Protein AF-A0A376TII8-F1 (afdb_monomer_lite)

Foldseek 3Di:
DDDDFWQDADDDPPDPDDTDDDDDDDDPQACPPQNHQQNVPDQWDADPNFTWGFGGGNHTDIHGDQVVLVDPVPDDPVVVVPDCSNDPPD

InterPro domains:
  IPR007400 PrpF-like [PF04303] (4-84)
  IPR007400 PrpF-like [PTHR43709] (4-85)

Organism: Escherichia coli (NCBI:txid562)

pLDDT: mean 91.46, std 10.82, range [50.81, 98.69]

Radius of gyration: 18.97 Å; chains: 1; bounding box: 50×27×41 Å

Structure (mmCIF, N/CA/C/O backbone):
data_AF-A0A376TII8-F1
#
_entry.id   AF-A0A376TII8-F1
#
loop_
_atom_site.group_PDB
_atom_site.id
_atom_site.type_symbol
_atom_site.label_atom_id
_atom_site.label_alt_id
_atom_site.label_comp_id
_atom_site.label_asym_id
_atom_site.label_entity_id
_atom_site.label_seq_id
_atom_site.pdbx_PDB_ins_code
_atom_site.Cartn_x
_atom_site.Cartn_y
_atom_site.Cartn_z
_atom_site.occupancy
_atom_site.B_iso_or_equiv
_atom_site.auth_seq_id
_atom_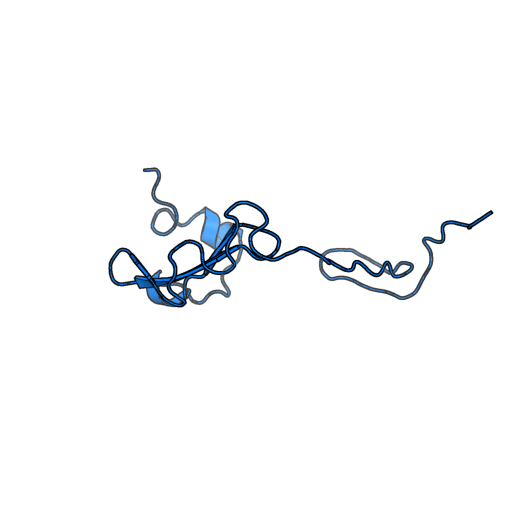site.auth_comp_id
_atom_site.auth_asym_id
_atom_site.auth_atom_id
_atom_site.pdbx_PDB_model_num
ATOM 1 N N . MET A 1 1 ? 29.897 15.139 -19.581 1.00 50.81 1 MET A N 1
ATOM 2 C CA . MET A 1 1 ? 28.522 14.999 -20.100 1.00 50.81 1 MET A CA 1
ATOM 3 C C . MET A 1 1 ? 28.024 13.647 -19.634 1.00 50.81 1 MET A C 1
ATOM 5 O O . MET A 1 1 ? 28.701 12.666 -19.904 1.00 50.81 1 MET A O 1
ATOM 9 N N . VAL A 1 2 ? 26.949 13.601 -18.848 1.00 62.84 2 VAL A N 1
ATOM 10 C CA . VAL A 1 2 ? 26.321 12.327 -18.474 1.00 62.84 2 VAL A CA 1
ATOM 11 C C . VAL A 1 2 ? 25.355 11.989 -19.600 1.00 62.84 2 VAL A C 1
ATOM 13 O O . VAL A 1 2 ? 24.516 12.821 -19.943 1.00 62.84 2 VAL A O 1
ATOM 16 N N . LEU A 1 3 ? 25.542 10.835 -20.234 1.00 82.56 3 LEU A N 1
ATOM 17 C CA . LEU A 1 3 ? 24.616 10.345 -21.246 1.00 82.56 3 LEU A CA 1
ATOM 18 C C . LEU A 1 3 ? 23.401 9.758 -20.521 1.00 82.56 3 LEU A C 1
ATOM 20 O O . LEU A 1 3 ? 23.564 9.023 -19.548 1.00 82.56 3 LEU A O 1
ATOM 24 N N . VAL A 1 4 ? 22.202 10.105 -20.976 1.00 91.69 4 VAL A N 1
ATOM 25 C CA . VAL A 1 4 ? 20.985 9.405 -20.561 1.00 91.69 4 VAL A CA 1
ATOM 26 C C . VAL A 1 4 ? 20.891 8.143 -21.408 1.00 91.69 4 VAL A C 1
ATOM 28 O O . VAL A 1 4 ? 20.908 8.242 -22.632 1.00 91.69 4 VAL A O 1
ATOM 31 N N . GLU A 1 5 ? 20.816 6.988 -20.755 1.00 93.88 5 GLU A N 1
ATOM 32 C CA . GLU A 1 5 ? 20.638 5.689 -21.401 1.00 93.88 5 GLU A CA 1
ATOM 33 C C . GLU A 1 5 ? 19.228 5.177 -21.111 1.00 93.88 5 GLU A C 1
ATOM 35 O O . GLU A 1 5 ? 18.783 5.208 -19.962 1.00 93.88 5 GLU A O 1
ATOM 40 N N . TYR A 1 6 ? 18.531 4.728 -22.150 1.00 94.94 6 TYR A N 1
ATOM 41 C CA . TYR A 1 6 ? 17.185 4.167 -22.032 1.00 94.94 6 TYR A CA 1
ATOM 42 C C . TYR A 1 6 ? 17.176 2.665 -22.312 1.00 94.94 6 TYR A C 1
ATOM 44 O O . TYR A 1 6 ? 16.298 1.965 -21.805 1.00 94.94 6 TYR A O 1
ATOM 52 N N . GLU A 1 7 ? 18.141 2.148 -23.072 1.00 96.56 7 GLU A N 1
ATOM 53 C CA . GLU A 1 7 ? 18.231 0.726 -23.377 1.00 96.56 7 GLU A CA 1
ATOM 54 C C . GLU A 1 7 ? 18.845 -0.051 -22.207 1.00 96.56 7 GLU A C 1
ATOM 56 O O . GLU A 1 7 ? 19.820 0.354 -21.575 1.00 96.56 7 GLU A O 1
ATOM 61 N N . GLY A 1 8 ? 18.258 -1.202 -21.893 1.00 95.50 8 GLY A N 1
ATOM 62 C CA . GLY A 1 8 ? 18.710 -2.052 -20.800 1.00 95.50 8 GLY A CA 1
ATOM 63 C C . GLY A 1 8 ? 17.796 -3.250 -20.592 1.00 95.50 8 GLY A C 1
ATOM 64 O O . GLY A 1 8 ? 16.852 -3.475 -21.349 1.00 95.50 8 GLY A O 1
ATOM 65 N N . SER A 1 9 ? 18.092 -4.041 -19.564 1.00 97.69 9 SER A N 1
ATOM 66 C CA . SER A 1 9 ? 17.419 -5.314 -19.284 1.00 97.69 9 SER A CA 1
ATOM 67 C C . SER A 1 9 ? 16.478 -5.276 -18.077 1.00 97.69 9 SER A C 1
ATOM 69 O O . SER A 1 9 ? 15.900 -6.307 -17.730 1.00 97.69 9 SER A O 1
ATOM 71 N N . ALA A 1 10 ? 16.301 -4.121 -17.427 1.00 97.81 10 ALA A N 1
ATOM 72 C CA . ALA A 1 10 ? 15.372 -3.996 -16.312 1.00 97.81 10 ALA A CA 1
ATOM 73 C C . ALA A 1 10 ? 13.924 -4.070 -16.816 1.00 97.81 10 ALA A C 1
ATOM 75 O O . ALA A 1 10 ? 13.590 -3.521 -17.866 1.00 97.81 10 ALA A O 1
ATOM 76 N N . ARG A 1 11 ? 13.062 -4.739 -16.049 1.00 98.00 11 ARG A N 1
ATOM 77 C CA . ARG A 1 11 ? 11.636 -4.912 -16.342 1.00 98.00 11 ARG A CA 1
ATOM 78 C C . ARG A 1 11 ? 10.820 -4.525 -15.115 1.00 98.00 11 ARG A C 1
ATOM 80 O O . ARG A 1 11 ? 11.202 -4.872 -14.000 1.00 98.00 11 ARG A O 1
ATOM 87 N N . ILE A 1 12 ? 9.693 -3.857 -15.336 1.00 97.62 12 ILE A N 1
ATOM 88 C CA . ILE A 1 12 ? 8.692 -3.550 -14.309 1.00 97.62 12 ILE A CA 1
ATOM 89 C C . ILE A 1 12 ? 7.326 -4.038 -14.786 1.00 97.62 12 ILE A C 1
ATOM 91 O O . ILE A 1 12 ? 7.041 -4.027 -15.986 1.00 97.62 12 ILE A O 1
ATOM 95 N N . ASP A 1 13 ? 6.489 -4.500 -13.865 1.00 96.38 13 ASP A N 1
ATOM 96 C CA . ASP A 1 13 ? 5.143 -4.940 -14.219 1.00 96.38 13 ASP A CA 1
ATOM 97 C C . ASP A 1 13 ? 4.279 -3.752 -14.670 1.00 96.38 13 ASP A C 1
ATOM 99 O O . ASP A 1 13 ? 4.452 -2.622 -14.216 1.00 96.38 13 ASP A O 1
ATOM 103 N N . GLY A 1 14 ? 3.379 -4.002 -15.625 1.00 94.94 14 GLY A N 1
ATOM 104 C CA . GLY A 1 14 ? 2.564 -2.965 -16.269 1.00 94.94 14 GLY A CA 1
ATOM 105 C C . GLY A 1 14 ? 3.212 -2.279 -17.481 1.00 94.94 14 GLY A C 1
ATOM 106 O O . GLY A 1 14 ? 2.516 -1.563 -18.197 1.00 94.94 14 GLY A O 1
ATOM 107 N N . VAL A 1 15 ? 4.497 -2.528 -17.773 1.00 97.44 15 VAL A N 1
ATOM 108 C CA . VAL A 1 15 ? 5.205 -1.942 -18.928 1.00 97.44 15 VAL A CA 1
ATOM 109 C C . VAL A 1 15 ? 5.758 -3.039 -19.856 1.00 97.44 15 VAL A C 1
ATOM 111 O O . VAL A 1 15 ? 6.485 -3.919 -19.392 1.00 97.44 15 VAL A O 1
ATOM 114 N N . PRO A 1 16 ? 5.439 -3.031 -21.168 1.00 97.62 16 PRO A N 1
ATOM 115 C CA . PRO A 1 16 ? 6.025 -3.966 -22.131 1.00 97.62 16 PRO A CA 1
ATOM 116 C C . PRO A 1 16 ? 7.528 -3.737 -22.361 1.00 97.62 16 PRO A C 1
ATOM 118 O O . PRO A 1 16 ? 7.978 -2.599 -22.460 1.00 97.62 16 PRO A O 1
ATOM 121 N N . GLY A 1 17 ? 8.287 -4.821 -22.554 1.00 97.31 17 GLY A N 1
ATOM 122 C CA . GLY A 1 17 ? 9.713 -4.763 -22.904 1.00 97.31 17 GLY A CA 1
ATOM 123 C C . GLY A 1 17 ? 10.652 -4.571 -21.707 1.00 97.31 17 GLY A C 1
ATOM 124 O O . GLY A 1 17 ? 10.337 -4.985 -20.590 1.00 97.31 17 GLY A O 1
ATOM 125 N N . THR A 1 18 ? 11.830 -3.996 -21.967 1.00 98.19 18 THR A N 1
ATOM 126 C CA . THR A 1 18 ? 12.876 -3.717 -20.969 1.00 98.19 18 THR A CA 1
ATOM 127 C C . THR A 1 18 ? 13.538 -2.361 -21.216 1.00 98.19 18 THR A C 1
ATOM 129 O O . THR A 1 18 ? 13.503 -1.846 -22.333 1.00 98.19 18 THR A O 1
ATOM 132 N N . ALA A 1 19 ? 14.147 -1.792 -20.174 1.00 97.75 19 ALA A N 1
ATOM 133 C CA . ALA A 1 19 ? 14.853 -0.512 -20.225 1.00 97.75 19 ALA A CA 1
ATOM 134 C C . ALA A 1 19 ? 16.045 -0.475 -19.249 1.00 97.75 19 ALA A C 1
ATOM 136 O O . ALA A 1 19 ? 16.265 -1.404 -18.464 1.00 97.75 19 ALA A O 1
ATOM 137 N N . ALA A 1 20 ? 16.832 0.598 -19.289 1.00 97.19 20 ALA A N 1
ATOM 138 C CA . ALA A 1 20 ? 17.843 0.879 -18.273 1.00 97.19 20 ALA A CA 1
ATOM 139 C C . ALA A 1 20 ? 17.183 1.096 -16.891 1.00 97.19 20 ALA A C 1
ATOM 141 O O . ALA A 1 20 ? 16.148 1.763 -16.800 1.00 97.19 20 ALA A O 1
ATOM 142 N N . PRO A 1 21 ? 17.745 0.553 -15.794 1.00 96.44 21 PRO A N 1
ATOM 143 C CA . PRO A 1 21 ? 17.195 0.763 -14.459 1.00 96.44 21 PRO A CA 1
ATOM 144 C C . PRO A 1 21 ? 17.443 2.193 -13.966 1.00 96.44 21 PRO A C 1
ATOM 146 O O . PRO A 1 21 ? 18.516 2.760 -14.172 1.00 96.44 21 PRO A O 1
ATOM 149 N N . VAL A 1 22 ? 16.487 2.734 -13.208 1.00 96.44 22 VAL A N 1
ATOM 150 C CA . VAL A 1 22 ? 16.645 3.991 -12.465 1.00 96.44 22 VAL A CA 1
ATOM 151 C C . VAL A 1 22 ? 16.374 3.720 -10.989 1.00 96.44 22 VAL A C 1
ATOM 153 O O . VAL A 1 22 ? 15.255 3.385 -10.606 1.00 96.44 22 VAL A O 1
ATOM 156 N N . ALA A 1 23 ? 17.404 3.848 -10.153 1.00 95.06 23 ALA A N 1
ATOM 157 C CA . ALA A 1 23 ? 17.266 3.687 -8.710 1.00 95.06 23 ALA A CA 1
ATOM 158 C C . ALA A 1 23 ? 16.679 4.962 -8.088 1.00 95.06 23 ALA A C 1
ATOM 160 O O . ALA A 1 23 ? 17.254 6.043 -8.217 1.00 95.06 23 ALA A O 1
ATOM 161 N N . LEU A 1 24 ? 15.548 4.825 -7.394 1.00 94.81 24 LEU A N 1
ATOM 162 C CA . LEU A 1 24 ? 14.895 5.912 -6.668 1.00 94.81 24 LEU A CA 1
ATOM 163 C C . LEU A 1 24 ? 15.025 5.668 -5.163 1.00 94.81 24 LEU A C 1
ATOM 165 O O . LEU A 1 24 ? 14.547 4.657 -4.653 1.00 94.81 24 LEU A O 1
ATOM 169 N N . THR A 1 25 ? 15.647 6.608 -4.452 1.00 93.31 25 THR A N 1
ATOM 170 C CA . THR A 1 25 ? 15.810 6.547 -2.993 1.00 93.31 25 THR A CA 1
ATOM 171 C C . THR A 1 25 ? 14.976 7.637 -2.330 1.00 93.31 25 THR A C 1
ATOM 173 O O . THR A 1 25 ? 15.186 8.824 -2.576 1.00 93.31 25 THR A O 1
ATOM 176 N N . PHE A 1 26 ? 14.059 7.243 -1.446 1.00 90.38 26 PHE A N 1
ATOM 177 C CA . PHE A 1 26 ? 13.204 8.160 -0.692 1.00 90.38 26 PHE A CA 1
ATOM 178 C C . PHE A 1 26 ? 13.817 8.437 0.683 1.00 90.38 26 PHE A C 1
ATOM 180 O O . PHE A 1 26 ? 13.754 7.601 1.578 1.00 90.38 26 PHE A O 1
ATOM 187 N N . LEU A 1 27 ? 14.435 9.608 0.848 1.00 88.62 27 LEU A N 1
ATOM 188 C CA . LEU A 1 27 ? 15.212 9.931 2.052 1.00 88.62 27 LEU A CA 1
ATOM 189 C C . LEU A 1 27 ? 14.355 10.432 3.227 1.00 88.62 27 LEU A C 1
ATOM 191 O O . LEU A 1 27 ? 14.671 10.142 4.374 1.00 88.62 27 LEU A O 1
ATOM 195 N N . ASN A 1 28 ? 13.261 11.147 2.946 1.00 89.62 28 ASN A N 1
ATOM 196 C CA . ASN A 1 28 ? 12.408 11.797 3.953 1.00 89.62 28 ASN A CA 1
ATOM 197 C C . ASN A 1 28 ? 10.940 11.377 3.788 1.00 89.62 28 ASN A C 1
ATOM 199 O O . ASN A 1 28 ? 10.059 12.214 3.620 1.00 89.62 28 ASN A O 1
ATOM 203 N N . ALA A 1 29 ? 10.690 10.067 3.757 1.00 89.81 29 ALA A N 1
ATOM 204 C CA . ALA A 1 29 ? 9.354 9.526 3.514 1.00 89.81 29 ALA A CA 1
ATOM 205 C C . ALA A 1 29 ? 8.422 9.627 4.736 1.00 89.81 29 ALA A C 1
ATOM 207 O O . ALA A 1 29 ? 7.211 9.700 4.576 1.00 89.81 29 ALA A O 1
ATOM 208 N N . ALA A 1 30 ? 8.951 9.631 5.958 1.00 91.88 30 ALA A N 1
ATOM 209 C CA . ALA A 1 30 ? 8.129 9.638 7.166 1.00 91.88 30 ALA A CA 1
ATOM 210 C C . ALA A 1 30 ? 7.368 10.963 7.348 1.00 91.88 30 ALA A C 1
ATOM 212 O O . ALA A 1 30 ? 7.983 12.028 7.393 1.00 91.88 30 ALA A O 1
ATOM 213 N N . GLY A 1 31 ? 6.044 10.892 7.512 1.00 88.56 31 GLY A N 1
ATOM 214 C CA . GLY A 1 31 ? 5.212 12.032 7.895 1.00 88.56 31 GLY A CA 1
ATOM 215 C C . GLY A 1 31 ? 5.187 13.163 6.869 1.00 88.56 31 GLY A C 1
ATOM 216 O O . GLY A 1 31 ? 5.100 14.328 7.252 1.00 88.56 31 GLY A O 1
ATOM 217 N N . THR A 1 32 ? 5.298 12.857 5.575 1.00 91.81 32 THR A N 1
ATOM 218 C CA . THR A 1 32 ? 5.447 13.873 4.515 1.00 91.81 32 THR A CA 1
ATOM 219 C C . THR A 1 32 ? 4.306 14.887 4.442 1.00 91.81 32 THR A C 1
ATOM 221 O O . THR A 1 32 ? 4.506 15.991 3.928 1.00 91.81 32 THR A O 1
ATOM 224 N N . LYS A 1 33 ? 3.115 14.538 4.937 1.00 94.06 33 LYS A N 1
ATOM 225 C CA . LYS A 1 33 ? 1.937 15.418 4.975 1.00 94.06 33 LYS A CA 1
ATOM 226 C C . LYS A 1 33 ? 1.440 15.699 6.385 1.00 94.06 33 LYS A C 1
ATOM 228 O O . LYS A 1 33 ? 0.862 16.754 6.617 1.00 94.06 33 LYS A O 1
ATOM 233 N N . THR A 1 34 ? 1.664 14.780 7.310 1.00 93.62 34 THR A N 1
ATOM 234 C CA . THR A 1 34 ? 1.101 14.810 8.667 1.00 93.62 34 THR A CA 1
ATOM 235 C C . THR A 1 34 ? 2.137 15.109 9.749 1.00 93.62 34 THR A C 1
ATOM 237 O O . THR A 1 34 ? 1.777 15.420 10.881 1.00 93.62 34 THR A O 1
ATOM 240 N N . GLY A 1 35 ? 3.428 15.016 9.424 1.00 94.81 35 GLY A N 1
ATOM 241 C CA . GLY A 1 35 ? 4.535 15.181 10.365 1.00 94.81 35 GLY A CA 1
ATOM 242 C C . GLY A 1 35 ? 4.802 13.969 11.266 1.00 94.81 35 GLY A C 1
ATOM 243 O O . GLY A 1 35 ? 5.737 14.016 12.063 1.00 94.81 35 GLY A O 1
ATOM 244 N N . LYS A 1 36 ? 4.028 12.882 11.150 1.00 96.25 36 LYS A N 1
ATOM 245 C CA . LYS A 1 36 ? 4.197 11.646 11.932 1.00 96.25 36 LYS A CA 1
ATOM 246 C C . LYS A 1 36 ? 4.087 10.418 11.032 1.00 96.25 36 LYS A C 1
ATOM 248 O O . LYS A 1 36 ? 3.352 10.436 10.058 1.00 96.25 36 LYS A O 1
ATOM 253 N N . VAL A 1 37 ? 4.773 9.330 11.387 1.00 96.94 37 VAL A N 1
ATOM 254 C CA . VAL A 1 37 ? 4.589 8.037 10.695 1.00 96.94 37 VAL A CA 1
ATOM 255 C C . VAL A 1 37 ? 3.178 7.503 10.933 1.00 96.94 37 VAL A C 1
ATOM 257 O O . VAL A 1 37 ? 2.530 7.075 9.988 1.00 96.94 37 VAL A O 1
ATOM 260 N N . PHE A 1 38 ? 2.701 7.584 12.177 1.00 98.19 38 PHE A N 1
ATOM 261 C CA . PHE A 1 38 ? 1.341 7.233 12.582 1.00 98.19 38 PHE A CA 1
ATOM 262 C C . PHE A 1 38 ? 0.622 8.512 13.028 1.00 98.19 38 PHE A C 1
ATOM 264 O O . PHE A 1 38 ? 0.855 8.978 14.146 1.00 98.19 38 PHE A O 1
ATOM 271 N N . PRO A 1 39 ? -0.192 9.141 12.163 1.00 97.75 39 PRO A N 1
ATOM 272 C CA . PRO A 1 39 ? -0.806 10.436 12.460 1.00 97.75 39 PRO A CA 1
ATOM 273 C C . PRO A 1 39 ? -1.762 10.407 13.659 1.00 97.75 39 PRO A C 1
ATOM 275 O O . PRO A 1 39 ? -1.911 11.419 14.339 1.00 97.75 39 PRO A O 1
ATOM 278 N N . THR A 1 40 ? -2.378 9.253 13.923 1.00 97.81 40 THR A N 1
ATOM 279 C CA . THR A 1 40 ? -3.319 9.001 15.027 1.00 97.81 40 THR A CA 1
ATOM 280 C C . THR A 1 40 ? -2.629 8.643 16.344 1.00 97.81 40 THR A C 1
ATOM 282 O O . THR A 1 40 ? -3.304 8.428 17.345 1.00 97.81 40 THR A O 1
ATOM 285 N N . ASP A 1 41 ? -1.293 8.570 16.346 1.00 98.19 41 ASP A N 1
ATOM 286 C CA . ASP A 1 41 ? -0.465 8.063 17.446 1.00 98.19 41 ASP A CA 1
ATOM 287 C C . ASP A 1 41 ? -0.673 6.568 17.785 1.00 98.19 41 ASP A C 1
ATOM 289 O O . ASP A 1 41 ? -0.017 6.054 18.692 1.00 98.19 41 ASP A O 1
ATOM 293 N N . ASN A 1 42 ? -1.482 5.840 17.005 1.00 98.19 42 ASN A N 1
ATOM 294 C CA . ASN A 1 42 ? -1.705 4.399 17.138 1.00 98.19 42 ASN A CA 1
ATOM 295 C C . ASN A 1 42 ? -1.167 3.638 15.919 1.00 98.19 42 ASN A C 1
ATOM 297 O O . ASN A 1 42 ? -1.233 4.115 14.788 1.00 98.19 42 ASN A O 1
ATOM 301 N N . GLN A 1 43 ? -0.672 2.413 16.121 1.00 98.06 43 GLN A N 1
ATOM 302 C CA . GLN A 1 43 ? -0.367 1.513 14.997 1.00 98.06 43 GLN A CA 1
ATOM 303 C C . GLN A 1 43 ? -1.633 0.883 14.400 1.00 98.06 43 GLN A C 1
ATOM 305 O O . GLN A 1 43 ? -1.652 0.546 13.215 1.00 98.06 43 GLN A O 1
ATOM 310 N N . ILE A 1 44 ? -2.665 0.702 15.227 1.00 98.56 44 ILE A N 1
ATOM 311 C CA . ILE A 1 44 ? -3.966 0.160 14.838 1.00 98.56 44 ILE A CA 1
ATOM 312 C C . ILE A 1 44 ? -5.046 1.078 15.405 1.00 98.56 44 ILE A C 1
ATOM 314 O O . ILE A 1 44 ? -5.107 1.283 16.618 1.00 98.56 44 ILE A O 1
ATOM 318 N N . ASP A 1 45 ? -5.894 1.587 14.523 1.00 98.56 45 ASP A N 1
ATOM 319 C CA . ASP A 1 45 ? -7.136 2.279 14.848 1.00 98.56 45 ASP A CA 1
ATOM 320 C C . ASP A 1 45 ? -8.331 1.374 14.519 1.00 98.56 45 ASP A C 1
ATOM 322 O O . ASP A 1 45 ? -8.192 0.371 13.815 1.00 98.56 45 ASP A O 1
ATOM 326 N N . TYR A 1 46 ? -9.513 1.742 15.012 1.00 98.25 46 TYR A N 1
ATOM 327 C CA . TYR A 1 46 ? -10.769 1.083 14.661 1.00 98.25 46 TYR A CA 1
ATOM 328 C C . TYR A 1 46 ? -11.771 2.120 14.160 1.00 98.25 46 TYR A C 1
ATOM 330 O O . TYR A 1 46 ? -12.091 3.071 14.876 1.00 98.25 46 TYR A O 1
ATOM 338 N N . PHE A 1 47 ? -12.282 1.914 12.949 1.00 96.31 47 PHE A N 1
ATOM 339 C CA . PHE A 1 47 ? -13.411 2.656 12.386 1.00 96.31 47 PHE A CA 1
ATOM 340 C C . PHE A 1 47 ? -14.463 1.638 11.959 1.00 96.31 47 PHE A C 1
ATOM 342 O O . PHE A 1 47 ? -14.114 0.658 11.311 1.00 96.31 47 PHE A O 1
ATOM 349 N N . ASP A 1 48 ? -15.720 1.830 12.354 1.00 94.19 48 ASP A N 1
ATOM 350 C CA . ASP A 1 48 ? -16.814 0.881 12.085 1.00 94.19 48 ASP A CA 1
ATOM 351 C C . ASP A 1 48 ? -16.487 -0.572 12.491 1.00 94.19 48 ASP A C 1
ATOM 353 O O . ASP A 1 48 ? -16.788 -1.523 11.775 1.00 94.19 48 ASP A O 1
ATOM 357 N N . ASP A 1 49 ? -15.815 -0.737 13.638 1.00 95.75 49 ASP A N 1
ATOM 358 C CA . ASP A 1 49 ? -15.301 -2.018 14.155 1.00 95.75 49 ASP A CA 1
ATOM 359 C C . ASP A 1 49 ? -14.289 -2.738 13.230 1.00 95.75 49 ASP A C 1
ATOM 361 O O . ASP A 1 49 ? -13.898 -3.882 13.484 1.00 95.75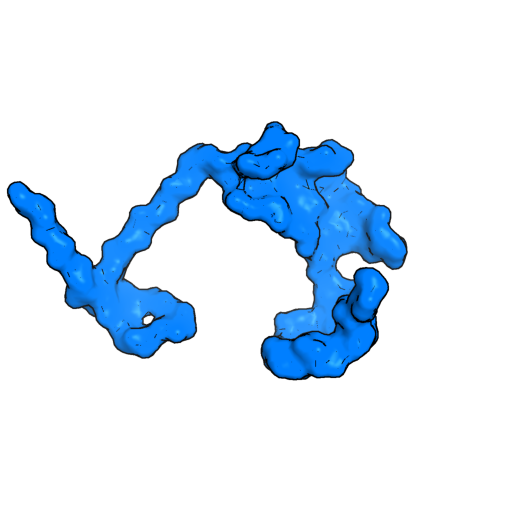 49 ASP A O 1
ATOM 365 N N . VAL A 1 50 ? -13.791 -2.056 12.193 1.00 96.56 50 VAL A N 1
ATOM 366 C CA . VAL A 1 50 ? -12.746 -2.540 11.284 1.00 96.56 50 VAL A CA 1
ATOM 367 C C . VAL A 1 50 ? -11.368 -2.091 11.785 1.00 96.56 50 VAL A C 1
ATOM 369 O O . VAL A 1 50 ? -11.148 -0.886 11.942 1.00 96.56 50 VAL A O 1
ATOM 372 N N . PRO A 1 51 ? -10.414 -3.018 12.010 1.00 98.25 51 PRO A N 1
ATOM 373 C CA . PRO A 1 51 ? -9.044 -2.662 12.346 1.00 98.25 51 PRO A CA 1
ATOM 374 C C . PRO A 1 51 ? -8.343 -2.087 11.115 1.00 98.25 51 PRO A C 1
ATOM 376 O O . PRO A 1 51 ? -8.291 -2.722 10.059 1.00 98.25 51 PRO A O 1
ATOM 379 N N . VAL A 1 52 ? -7.759 -0.902 11.259 1.00 98.31 52 VAL A N 1
ATOM 380 C CA . VAL A 1 52 ? -7.008 -0.239 10.190 1.00 98.31 52 VAL A CA 1
ATOM 381 C C . VAL A 1 52 ? -5.675 0.294 10.692 1.00 98.31 52 VAL A C 1
ATOM 383 O O . VAL A 1 52 ? -5.490 0.529 11.8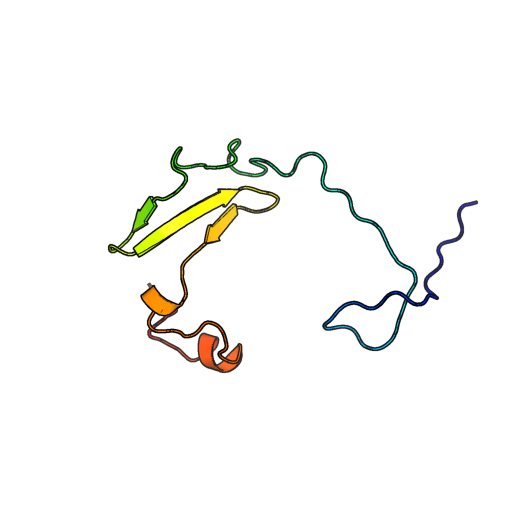84 1.00 98.31 52 VAL A O 1
ATOM 386 N N . THR A 1 53 ? -4.756 0.565 9.769 1.00 98.69 53 THR A N 1
ATOM 387 C CA . THR A 1 53 ? -3.536 1.327 10.063 1.00 98.69 53 THR A CA 1
ATOM 388 C C . THR A 1 53 ? -3.531 2.627 9.272 1.00 98.69 53 THR A C 1
ATOM 390 O O . THR A 1 53 ? -3.471 2.611 8.041 1.00 98.69 53 THR A O 1
ATOM 393 N N . CYS A 1 54 ? -3.541 3.754 9.985 1.00 98.38 54 CYS A N 1
ATOM 394 C CA . CYS A 1 54 ? -3.314 5.082 9.423 1.00 98.38 54 CYS A CA 1
ATOM 395 C C . CYS A 1 54 ? -1.806 5.364 9.382 1.00 98.38 54 CYS A C 1
ATOM 397 O O . CYS A 1 54 ? -1.186 5.557 10.428 1.00 98.38 54 CYS A O 1
ATOM 399 N N . ILE A 1 55 ? -1.201 5.400 8.192 1.00 97.94 55 ILE A N 1
ATOM 400 C CA . ILE A 1 55 ? 0.248 5.599 8.035 1.00 97.94 55 ILE A CA 1
ATOM 401 C C . ILE A 1 55 ? 0.559 6.666 6.982 1.00 97.94 55 ILE A C 1
ATOM 403 O O . ILE A 1 55 ? -0.051 6.704 5.918 1.00 97.94 55 ILE A O 1
ATOM 407 N N . ASP A 1 56 ? 1.530 7.5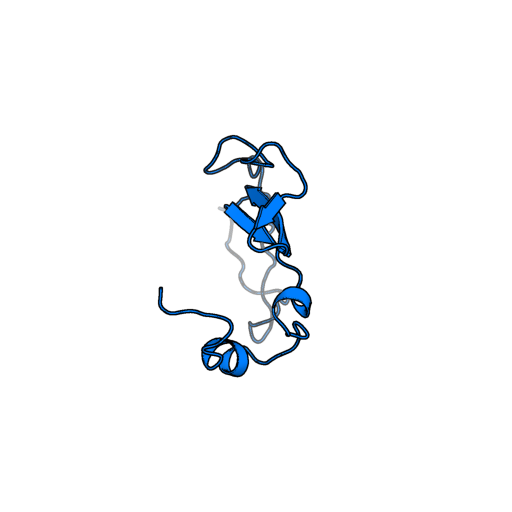32 7.273 1.00 97.25 56 ASP A N 1
ATOM 408 C CA . ASP A 1 56 ? 2.083 8.512 6.332 1.00 97.25 56 ASP A CA 1
ATOM 409 C C . ASP A 1 56 ? 3.571 8.223 6.113 1.00 97.25 56 ASP A C 1
ATOM 411 O O . ASP A 1 56 ? 4.448 8.634 6.880 1.00 97.25 56 ASP A O 1
ATOM 415 N N . MET A 1 57 ? 3.844 7.453 5.060 1.00 94.25 57 MET A N 1
ATOM 416 C CA . MET A 1 57 ? 5.187 7.066 4.633 1.00 94.25 57 MET A CA 1
ATOM 417 C C . MET A 1 57 ? 5.262 7.220 3.109 1.00 94.25 57 MET A C 1
ATOM 419 O O . MET A 1 57 ? 4.752 6.393 2.361 1.00 94.25 57 MET A O 1
ATOM 423 N N . ALA A 1 58 ? 5.831 8.338 2.654 1.00 93.38 58 ALA A N 1
ATOM 424 C CA . ALA A 1 58 ? 5.782 8.916 1.305 1.00 93.38 58 ALA A CA 1
ATOM 425 C C . ALA A 1 58 ? 4.398 9.439 0.878 1.00 93.38 58 ALA A C 1
ATOM 427 O O . ALA A 1 58 ? 4.318 10.470 0.208 1.00 93.38 58 ALA A O 1
ATOM 428 N N . MET A 1 59 ? 3.323 8.758 1.274 1.00 95.56 59 MET A N 1
ATOM 429 C CA . MET A 1 59 ? 1.939 9.185 1.091 1.00 95.56 59 MET A CA 1
ATOM 430 C C . MET A 1 59 ? 1.099 8.771 2.309 1.00 95.56 59 MET A C 1
ATOM 432 O O . MET A 1 59 ? 1.318 7.679 2.839 1.00 95.56 59 MET A O 1
ATOM 436 N N . PRO A 1 60 ? 0.112 9.582 2.727 1.00 96.56 60 PRO A N 1
ATOM 437 C CA . PRO A 1 60 ? -0.905 9.152 3.679 1.00 96.56 60 PRO A CA 1
ATOM 438 C C . PRO A 1 60 ? -1.804 8.076 3.070 1.00 96.56 60 PRO A C 1
ATOM 440 O O . PRO A 1 60 ? -2.408 8.295 2.018 1.00 96.56 60 PRO A O 1
ATOM 443 N N . VAL A 1 61 ? -1.914 6.933 3.740 1.00 98.00 61 VAL A N 1
ATOM 444 C CA . VAL A 1 61 ? -2.794 5.823 3.362 1.00 98.00 61 VAL A CA 1
ATOM 445 C C . VAL A 1 61 ? -3.487 5.242 4.595 1.00 98.00 61 VAL A C 1
ATOM 447 O O . VAL A 1 61 ? -2.969 5.313 5.712 1.00 98.00 61 VAL A O 1
ATOM 450 N N . VAL A 1 62 ? -4.654 4.638 4.373 1.00 97.75 62 VAL A N 1
ATOM 451 C CA . VAL A 1 62 ? -5.345 3.798 5.358 1.00 97.75 62 VAL A CA 1
ATOM 452 C C . VAL A 1 62 ? -5.274 2.362 4.857 1.00 97.75 62 VAL A C 1
ATOM 454 O O . VAL A 1 62 ? -5.784 2.052 3.782 1.00 97.75 62 VAL A O 1
ATOM 457 N N . ILE A 1 63 ? -4.600 1.496 5.607 1.00 98.12 63 ILE A N 1
ATOM 458 C CA . ILE A 1 63 ? -4.473 0.074 5.280 1.00 98.12 63 ILE A CA 1
ATOM 459 C C . ILE A 1 63 ? -5.636 -0.664 5.935 1.00 98.12 63 ILE A C 1
ATOM 461 O O . ILE A 1 63 ? -5.785 -0.606 7.155 1.00 98.12 63 ILE A O 1
ATOM 465 N N . ILE A 1 64 ? -6.434 -1.356 5.122 1.00 97.56 64 ILE A N 1
ATOM 466 C CA . ILE A 1 64 ? -7.646 -2.066 5.542 1.00 97.56 64 ILE A CA 1
ATOM 467 C C . I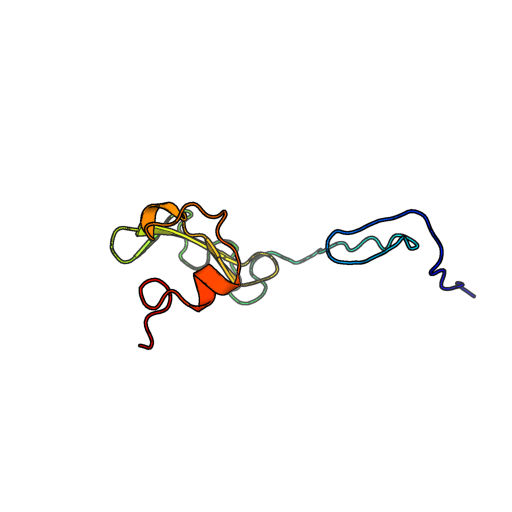LE A 1 64 ? -7.548 -3.524 5.069 1.00 97.56 64 ILE A C 1
ATOM 469 O O . ILE A 1 64 ? -7.274 -3.751 3.886 1.00 97.56 64 ILE A O 1
ATOM 473 N N . PRO A 1 65 ? -7.772 -4.527 5.936 1.00 97.00 65 PRO A N 1
ATOM 474 C CA . PRO A 1 65 ? -7.871 -5.916 5.501 1.00 97.00 65 PRO A CA 1
ATOM 475 C C . PRO A 1 65 ? -9.097 -6.125 4.599 1.00 97.00 65 PRO A C 1
ATOM 477 O O . PRO A 1 65 ? -10.216 -5.774 4.970 1.00 97.00 65 PRO A O 1
ATOM 480 N N . ALA A 1 66 ? -8.907 -6.733 3.423 1.00 95.44 66 ALA A N 1
ATOM 481 C CA . ALA A 1 66 ? -9.976 -6.898 2.429 1.00 95.44 66 ALA A CA 1
ATOM 482 C C . ALA A 1 66 ? -11.184 -7.700 2.956 1.00 95.44 66 ALA A C 1
ATOM 484 O O . ALA A 1 66 ? -12.330 -7.391 2.626 1.00 95.44 66 ALA A O 1
ATOM 485 N N . GLU A 1 67 ? -10.943 -8.688 3.822 1.00 95.88 67 GLU A N 1
ATOM 486 C CA . GLU A 1 67 ? -11.982 -9.558 4.389 1.00 95.88 67 GLU A CA 1
ATOM 487 C C . GLU A 1 67 ? -13.014 -8.798 5.236 1.00 95.88 67 GLU A C 1
ATOM 489 O O . GLU A 1 67 ? -14.196 -9.141 5.216 1.00 95.88 67 GLU A O 1
ATOM 494 N N . TYR A 1 68 ? -12.602 -7.708 5.895 1.00 94.19 68 TYR A N 1
ATOM 495 C CA . TYR A 1 68 ? -13.505 -6.843 6.662 1.00 94.19 68 TYR A CA 1
ATOM 496 C C . TYR A 1 68 ? -14.446 -6.032 5.764 1.00 94.19 68 TYR A C 1
ATOM 498 O O . TYR A 1 68 ? -15.478 -5.554 6.224 1.00 94.19 68 TYR A O 1
ATOM 506 N N . LEU A 1 69 ? -14.131 -5.927 4.470 1.00 91.69 69 LEU A N 1
ATOM 507 C CA . LEU A 1 69 ? -14.987 -5.323 3.448 1.00 91.69 69 LEU A CA 1
ATOM 508 C C . LEU A 1 69 ? -15.746 -6.381 2.627 1.00 91.69 69 LEU A C 1
ATOM 510 O O . LEU A 1 69 ? -16.336 -6.065 1.592 1.00 91.69 69 LEU A O 1
ATOM 514 N N . GLY A 1 70 ? -15.716 -7.651 3.053 1.00 92.00 70 GLY A N 1
ATOM 515 C CA . GLY A 1 70 ? -16.333 -8.763 2.330 1.00 92.00 70 GLY A CA 1
ATOM 516 C C . GLY A 1 70 ? -15.650 -9.071 0.994 1.00 92.00 70 GLY A C 1
ATOM 517 O O . GLY A 1 70 ? -16.313 -9.529 0.061 1.00 92.00 70 GLY A O 1
ATOM 518 N N . LYS A 1 71 ? -14.346 -8.782 0.879 1.00 93.38 71 LYS A N 1
ATOM 519 C CA . LYS A 1 71 ? -13.530 -9.001 -0.321 1.00 93.38 71 LYS A CA 1
ATOM 520 C C . LYS A 1 71 ? -12.389 -9.972 -0.062 1.00 93.38 71 LYS A C 1
ATOM 522 O O . LYS A 1 71 ? -11.938 -10.165 1.063 1.00 93.38 71 LYS A O 1
ATOM 527 N N . THR A 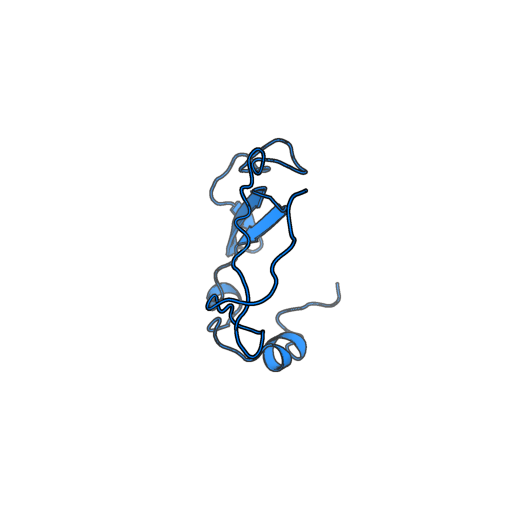1 72 ? -11.914 -10.572 -1.141 1.00 95.44 72 THR A N 1
ATOM 528 C CA . THR A 1 72 ? -10.750 -11.459 -1.150 1.00 95.44 72 THR A CA 1
ATOM 529 C C . THR A 1 72 ? -9.444 -10.686 -1.310 1.00 95.44 72 THR A C 1
ATOM 531 O O . THR A 1 72 ? -8.411 -11.138 -0.825 1.00 95.44 72 THR A O 1
ATOM 534 N N . GLY A 1 73 ? -9.482 -9.523 -1.971 1.00 94.19 73 GLY A N 1
ATOM 535 C CA . GLY A 1 73 ? -8.303 -8.738 -2.338 1.00 94.19 73 GLY A CA 1
ATOM 536 C C . GLY A 1 73 ? -7.674 -9.151 -3.674 1.00 94.19 73 GLY A C 1
ATOM 537 O O . GLY A 1 73 ? -6.628 -8.616 -4.036 1.00 94.19 73 GLY A O 1
ATOM 538 N N . TYR A 1 74 ? -8.292 -10.086 -4.402 1.00 96.38 74 TYR A N 1
ATOM 539 C CA . TYR A 1 74 ? -7.821 -10.595 -5.698 1.00 96.38 74 TYR A CA 1
ATOM 540 C C . TYR A 1 74 ? -8.797 -10.322 -6.848 1.00 96.38 74 TYR A C 1
ATOM 542 O O . TYR A 1 74 ? -8.594 -10.810 -7.960 1.00 96.38 74 TYR A O 1
ATOM 550 N N . GLU A 1 75 ? -9.866 -9.575 -6.583 1.00 93.81 75 GLU A N 1
ATOM 551 C CA . GLU A 1 75 ? -10.829 -9.136 -7.586 1.00 93.81 75 GLU A CA 1
ATOM 552 C C . GLU A 1 75 ? -10.158 -8.293 -8.682 1.00 93.81 75 GLU A C 1
ATOM 554 O O . GLU A 1 75 ? -9.148 -7.615 -8.462 1.00 93.81 75 GLU A O 1
ATOM 559 N N . LEU A 1 76 ? -10.749 -8.289 -9.876 1.00 94.00 76 LEU A N 1
ATOM 560 C CA . LEU A 1 76 ? -10.333 -7.383 -10.939 1.00 94.00 76 LEU A CA 1
ATOM 561 C C . LEU A 1 76 ? -10.664 -5.933 -10.550 1.00 94.00 76 LEU A C 1
ATOM 563 O O . LEU A 1 76 ? -11.711 -5.687 -9.947 1.00 94.00 76 LEU A O 1
ATOM 567 N N . PRO A 1 77 ? -9.865 -4.938 -10.982 1.00 91.44 77 PRO A N 1
ATOM 568 C CA . PRO A 1 77 ? -10.154 -3.532 -10.694 1.00 91.44 77 PRO A CA 1
ATOM 569 C C . PRO A 1 77 ? -11.580 -3.112 -11.083 1.00 91.44 77 PRO A C 1
ATOM 571 O O . PRO A 1 77 ? -12.281 -2.496 -10.290 1.00 91.44 77 PRO A O 1
ATOM 574 N N . ALA A 1 78 ? -12.064 -3.552 -12.251 1.00 90.94 78 ALA A N 1
ATOM 575 C CA . ALA A 1 78 ? -13.423 -3.251 -12.706 1.00 90.94 78 ALA A CA 1
ATOM 576 C C . ALA A 1 78 ? -14.528 -3.862 -11.817 1.00 90.94 78 ALA A C 1
ATOM 578 O O . ALA A 1 78 ? -15.620 -3.306 -11.726 1.00 90.94 78 ALA A O 1
ATOM 579 N N . GLU A 1 79 ? -14.267 -4.997 -11.162 1.00 90.38 79 GLU A N 1
ATOM 580 C CA . GLU A 1 79 ? -15.206 -5.623 -10.221 1.00 90.38 79 GLU A CA 1
ATOM 581 C C . GLU A 1 79 ? -15.259 -4.856 -8.895 1.00 90.38 79 GLU A C 1
ATOM 583 O O . GLU A 1 79 ? -16.321 -4.766 -8.274 1.00 90.38 79 GLU A O 1
ATOM 588 N N . LEU A 1 80 ? -14.128 -4.279 -8.475 1.00 90.38 80 LEU A N 1
ATOM 589 C CA . LEU A 1 80 ? -14.059 -3.388 -7.319 1.00 90.38 80 LEU A CA 1
ATOM 590 C C . LEU A 1 80 ? -14.790 -2.069 -7.603 1.00 90.38 80 LEU A C 1
ATOM 592 O O . LEU A 1 80 ? -15.634 -1.670 -6.803 1.00 90.38 80 LEU A O 1
ATOM 596 N N . ASP A 1 81 ? -14.552 -1.457 -8.766 1.00 87.94 81 ASP A N 1
ATOM 597 C CA . ASP A 1 81 ? -15.173 -0.188 -9.175 1.00 87.94 81 ASP A CA 1
ATOM 598 C C . ASP A 1 81 ? -16.698 -0.297 -9.344 1.00 87.94 81 ASP A C 1
ATOM 600 O O . ASP A 1 81 ? -17.441 0.638 -9.044 1.00 87.94 81 ASP A O 1
ATOM 604 N N . ALA A 1 82 ? -17.188 -1.448 -9.813 1.00 84.19 82 ALA A N 1
ATOM 605 C CA . ALA A 1 82 ? -18.620 -1.706 -9.957 1.00 84.19 82 ALA A CA 1
ATOM 606 C C . ALA A 1 82 ? -19.327 -1.990 -8.614 1.00 84.19 82 ALA A C 1
ATOM 608 O O . ALA A 1 82 ? -20.560 -1.972 -8.540 1.00 84.19 82 ALA A O 1
ATOM 609 N N . GLY A 1 83 ? -18.574 -2.276 -7.549 1.00 74.88 83 GLY A N 1
ATOM 610 C CA . GLY A 1 83 ? -19.102 -2.641 -6.240 1.00 74.88 83 GLY A CA 1
ATOM 611 C C . GLY A 1 83 ? -19.636 -1.445 -5.447 1.00 74.88 83 GLY A C 1
ATOM 612 O O . GLY A 1 83 ? -18.936 -0.884 -4.612 1.00 74.88 83 GLY A O 1
ATOM 613 N N . GLN A 1 84 ? -20.922 -1.118 -5.593 1.00 62.94 84 GLN A N 1
ATOM 614 C CA . GLN A 1 84 ? -21.585 -0.072 -4.787 1.00 62.94 84 GLN A CA 1
ATOM 615 C C . GLN A 1 84 ? -21.548 -0.306 -3.267 1.00 62.94 84 GLN A C 1
ATOM 617 O O . GLN A 1 84 ? -21.755 0.631 -2.504 1.00 62.94 84 GLN A O 1
ATOM 622 N N . SER A 1 85 ? -21.282 -1.536 -2.811 1.00 66.38 85 SER A N 1
ATOM 623 C CA . SER A 1 85 ? -21.150 -1.840 -1.382 1.00 66.38 85 SER A CA 1
ATOM 624 C C . SER A 1 85 ? -19.785 -1.475 -0.787 1.00 66.38 85 SER A C 1
ATOM 626 O O . SER A 1 85 ? -19.689 -1.401 0.431 1.00 66.38 85 SER A O 1
ATOM 628 N N . ILE A 1 86 ? -18.735 -1.301 -1.605 1.00 70.50 86 ILE A N 1
ATOM 629 C CA . ILE A 1 86 ? -17.387 -0.934 -1.129 1.00 70.50 86 ILE A CA 1
ATOM 630 C C . ILE A 1 86 ? -17.135 0.572 -1.244 1.00 70.50 86 ILE A C 1
ATOM 632 O O . ILE A 1 86 ? -16.517 1.158 -0.361 1.00 70.50 86 ILE A O 1
ATOM 636 N N . ILE A 1 87 ? -17.660 1.211 -2.291 1.00 68.94 87 ILE A N 1
ATOM 637 C CA . ILE A 1 87 ? -17.597 2.662 -2.476 1.00 68.94 87 ILE A CA 1
ATOM 638 C C . ILE A 1 87 ? -19.010 3.199 -2.263 1.00 68.94 87 ILE A C 1
ATOM 640 O O . ILE A 1 87 ? -19.825 3.249 -3.185 1.00 68.94 87 ILE A O 1
ATOM 644 N N . SER A 1 88 ? -19.310 3.560 -1.015 1.00 66.50 88 SER A N 1
ATOM 645 C CA . SER A 1 88 ? -20.537 4.290 -0.708 1.00 66.50 88 SER A CA 1
ATOM 646 C C . SER A 1 88 ? -20.426 5.714 -1.274 1.00 66.50 88 SER A C 1
ATOM 648 O O . SER A 1 88 ? -19.394 6.351 -1.074 1.00 66.50 88 SER A O 1
ATOM 650 N N . PRO A 1 89 ? -21.446 6.245 -1.974 1.00 56.00 89 PRO A N 1
ATOM 651 C CA . PRO A 1 89 ? -21.408 7.578 -2.583 1.00 56.00 89 PRO A CA 1
ATOM 652 C C . PRO A 1 89 ? -21.591 8.735 -1.578 1.00 56.00 89 PRO A C 1
ATOM 654 O O . PRO A 1 89 ? -21.924 9.844 -1.999 1.00 56.00 89 PRO A O 1
ATOM 657 N N . HIS A 1 90 ? -21.457 8.477 -0.273 1.00 51.34 90 HIS A N 1
ATOM 658 C CA . HIS A 1 90 ? -21.558 9.497 0.773 1.00 51.34 90 HIS A CA 1
ATOM 659 C C . HIS A 1 90 ? -20.288 10.341 0.882 1.00 51.34 90 HIS A C 1
ATOM 661 O O . HIS A 1 90 ? -19.184 9.757 0.862 1.00 51.34 90 HIS A O 1
#

Sequence (90 aa):
MVLVEYEGSARIDGVPGTAAPVALTFLNAAGTKTGKVFPTDNQIDYFDDVPVTCIDMAMPVVIIPAEYLGKTGYELPAELDAGQSIISPH

Secondary structure (DSSP, 8-state):
-PPP---SSB--TTS-S-B-------SS-BTTTTSSSSTTS-SSEEETTEEEEEEEESEEEEE--GGGGT--S-S-HHHHHT-TTTS---